Protein AF-A0A2V5LF82-F1 (afdb_monomer_lite)

Secondary structure (DSSP, 8-state):
-HHHHHHHTTTT----S-GGG----TTSHHHHHHHHHHHHHHHHHHHHHHHHHHHHHHHHHHHHTS-TTTTT--------SEEEEEEEEEETTEEEEEEEEEES-EE-PPTT-TTS-GGGTTT--EEEEB-STTS--EEEE--GGGGGGTSEE--B-----

Radius of gyration: 19.51 Å; chains: 1; bounding box: 41×37×57 Å

pLDDT: mean 95.69, std 5.11, range [45.75, 98.69]

Foldseek 3Di:
DVVQLVCCCPPVVHDDPDPVPRDDPCPDPVNVVVQVVQVVVVVVVVVVVVVVLVVVQVVVCVVVVHGSVVVVSDDPDDWDQAGWDFDWAQDPNDTDTDGDGGDQKTAAAAACDPPDDPVCNHPADWAWEDEPVPDDIDIDHFHPVCSVVVRMGGRYPDDDD

Structure (mmCIF, N/CA/C/O backbone):
data_AF-A0A2V5LF82-F1
#
_entry.id   AF-A0A2V5LF82-F1
#
loop_
_atom_site.group_PDB
_atom_site.id
_atom_site.type_symbol
_atom_site.label_atom_id
_atom_site.label_alt_id
_atom_site.label_comp_id
_atom_site.label_asym_id
_atom_site.label_entity_id
_atom_site.label_seq_id
_atom_site.pdbx_PDB_ins_code
_atom_site.Cartn_x
_atom_site.Cartn_y
_atom_site.Cartn_z
_atom_site.occupancy
_atom_site.B_iso_or_equiv
_atom_site.auth_seq_id
_atom_site.auth_comp_id
_atom_site.auth_asym_id
_atom_site.auth_atom_id
_atom_site.pdbx_PDB_model_num
ATOM 1 N N . LEU A 1 1 ? -4.297 14.861 15.562 1.00 84.06 1 LEU A N 1
ATOM 2 C CA . LEU A 1 1 ? -3.956 14.850 17.002 1.00 84.06 1 LEU A CA 1
ATOM 3 C C . LEU A 1 1 ? -4.870 15.758 17.830 1.00 84.06 1 LEU A C 1
ATOM 5 O O . LEU A 1 1 ? -5.745 15.230 18.496 1.00 84.06 1 LEU A O 1
ATOM 9 N N . GLN A 1 2 ? -4.762 17.092 17.738 1.00 91.75 2 GLN A N 1
ATOM 10 C CA . GLN A 1 2 ? -5.551 18.024 18.574 1.00 91.75 2 GLN A CA 1
ATOM 11 C C . GLN A 1 2 ? -7.076 17.819 18.500 1.00 91.75 2 GLN A C 1
ATOM 13 O O . GLN A 1 2 ? -7.747 17.861 19.524 1.00 91.75 2 GLN A O 1
ATOM 18 N N . LYS A 1 3 ? -7.627 17.543 17.305 1.00 93.69 3 LYS A N 1
ATOM 19 C CA . LYS A 1 3 ? -9.063 17.241 17.134 1.00 93.69 3 LYS A CA 1
ATOM 20 C C . LYS A 1 3 ? -9.490 16.003 17.938 1.00 93.69 3 LYS A C 1
ATOM 22 O O . LYS A 1 3 ? -10.528 16.047 18.579 1.00 93.69 3 LYS A O 1
ATOM 27 N N . PHE A 1 4 ? -8.678 14.942 17.948 1.00 96.19 4 PHE A N 1
ATOM 28 C CA . PHE A 1 4 ? -8.987 13.704 18.671 1.00 96.19 4 PHE A CA 1
ATOM 29 C C . PHE A 1 4 ? -8.781 13.828 20.178 1.00 96.19 4 PHE A C 1
ATOM 31 O O . PHE A 1 4 ? -9.657 13.412 20.923 1.00 96.19 4 PHE A O 1
ATOM 38 N N . LEU A 1 5 ? -7.714 14.487 20.640 1.00 94.81 5 LEU A N 1
ATOM 39 C CA . LEU A 1 5 ? -7.489 14.704 22.078 1.00 94.81 5 LEU A CA 1
ATOM 40 C C . LEU A 1 5 ? -8.661 15.423 22.766 1.00 94.81 5 LEU A C 1
ATOM 42 O O . LEU A 1 5 ? -8.967 15.133 23.916 1.00 94.81 5 LEU A O 1
ATOM 46 N N . LYS A 1 6 ? -9.348 16.325 22.055 1.00 95.19 6 LYS A N 1
ATOM 47 C CA . LYS A 1 6 ? -10.507 17.063 22.582 1.00 95.19 6 LYS A CA 1
ATOM 48 C C . LYS A 1 6 ? -11.775 16.219 22.748 1.00 95.19 6 LYS A C 1
ATOM 50 O O . LYS A 1 6 ? -12.655 16.627 23.496 1.00 95.19 6 LYS A O 1
ATOM 55 N N . VAL A 1 7 ? -11.901 15.098 22.034 1.00 96.50 7 VAL A N 1
ATOM 56 C CA . VAL A 1 7 ? -13.142 14.295 21.994 1.00 96.50 7 VAL A CA 1
ATOM 57 C C . VAL A 1 7 ? -12.968 12.889 22.562 1.00 96.50 7 VAL A C 1
ATOM 59 O O . VAL A 1 7 ? -13.917 12.314 23.075 1.00 96.50 7 VAL A O 1
ATOM 62 N N . MET A 1 8 ? -11.763 12.334 22.499 1.00 96.06 8 MET A N 1
ATOM 63 C CA . MET A 1 8 ? -11.476 10.944 22.840 1.00 96.06 8 MET A CA 1
ATOM 64 C C . MET A 1 8 ? -11.916 10.563 24.259 1.00 96.06 8 MET A C 1
ATOM 66 O O . MET A 1 8 ? -12.714 9.645 24.410 1.00 96.06 8 MET A O 1
ATOM 70 N N . GLU A 1 9 ? -11.453 11.283 25.282 1.00 93.75 9 GLU A N 1
ATOM 71 C CA . GLU A 1 9 ? -11.898 11.053 26.662 1.00 93.75 9 GLU A CA 1
ATOM 72 C C . GLU A 1 9 ? -13.193 11.821 26.983 1.00 93.75 9 GLU A C 1
ATOM 74 O O . GLU A 1 9 ? -14.149 11.180 27.410 1.00 93.75 9 GLU A O 1
ATOM 79 N N . PRO A 1 10 ? -13.319 13.140 26.716 1.00 95.31 10 PRO A N 1
ATOM 80 C CA . PRO A 1 10 ? -14.486 13.900 27.179 1.00 95.31 10 PRO A CA 1
ATOM 81 C C . PRO A 1 10 ? -15.818 13.524 26.516 1.00 95.31 10 PRO A C 1
ATOM 83 O O . PRO A 1 10 ? -16.871 13.787 27.088 1.00 95.31 10 PRO A O 1
ATOM 86 N N . LYS A 1 11 ? -15.790 12.979 25.292 1.00 97.25 11 LYS A N 1
ATOM 87 C CA . LYS A 1 11 ? -16.995 12.648 24.510 1.00 97.25 11 LYS A CA 1
ATOM 88 C C . LYS A 1 11 ? -17.172 11.145 24.311 1.00 97.25 11 LYS A C 1
ATOM 90 O O . LYS A 1 11 ? -18.306 10.684 24.280 1.00 97.25 11 LYS A O 1
ATOM 95 N N . TYR A 1 12 ? -16.080 10.403 24.134 1.00 97.38 12 TYR A N 1
ATOM 96 C CA . TYR A 1 12 ? -16.130 8.963 23.857 1.00 97.38 12 TYR A CA 1
ATOM 97 C C . TYR A 1 12 ? -15.657 8.089 25.019 1.00 97.38 12 TYR A C 1
ATOM 99 O O . TYR A 1 12 ? -15.691 6.870 24.886 1.00 97.38 12 TYR A O 1
ATOM 107 N N . GLU A 1 13 ? -15.224 8.689 26.133 1.00 96.94 13 GLU A N 1
ATOM 108 C CA . GLU A 1 13 ? -14.779 7.984 27.344 1.00 96.94 13 GLU A CA 1
ATOM 109 C C . GLU A 1 13 ? -13.634 6.982 27.092 1.00 96.94 13 GLU A C 1
ATOM 111 O O . GLU A 1 13 ? -13.390 6.065 27.878 1.00 96.94 13 GLU A O 1
ATOM 116 N N . ILE A 1 14 ? -12.881 7.174 26.003 1.00 96.56 14 ILE A N 1
ATOM 117 C CA . ILE A 1 14 ? -11.736 6.339 25.650 1.00 96.56 14 ILE A CA 1
ATOM 118 C C . ILE A 1 14 ? -10.520 6.849 26.423 1.00 96.56 14 ILE A C 1
ATOM 120 O O . ILE A 1 14 ? -9.963 7.905 26.117 1.00 96.56 14 ILE A O 1
ATOM 124 N N . LYS A 1 15 ? -10.087 6.076 27.420 1.00 94.38 15 LYS A N 1
ATOM 125 C CA . LYS A 1 15 ? -8.885 6.367 28.209 1.00 94.38 15 LYS A CA 1
ATOM 126 C C . LYS A 1 15 ? -7.681 5.646 27.620 1.00 94.38 15 LYS A C 1
ATOM 128 O O . LYS A 1 15 ? -7.693 4.426 27.475 1.00 94.38 15 LYS A O 1
ATOM 133 N N . ILE A 1 16 ? -6.630 6.400 27.315 1.00 91.12 16 ILE A N 1
ATOM 134 C CA . ILE A 1 16 ? -5.356 5.875 26.813 1.00 91.12 16 ILE A CA 1
ATOM 135 C C . ILE A 1 16 ? -4.206 6.395 27.668 1.00 91.12 16 ILE A C 1
ATOM 137 O O . ILE A 1 16 ? -4.259 7.507 28.188 1.00 91.12 16 ILE A O 1
ATOM 141 N N . LEU A 1 17 ? -3.158 5.585 27.798 1.00 92.50 17 LEU A N 1
ATOM 142 C CA . LEU A 1 17 ? -1.982 5.925 28.605 1.00 92.50 17 LEU A CA 1
ATOM 143 C C . LEU A 1 17 ? -1.027 6.894 27.891 1.00 92.50 17 LEU A C 1
ATOM 145 O O . LEU A 1 17 ? -0.241 7.572 28.545 1.00 92.50 17 LEU A O 1
ATOM 149 N N . ASP A 1 18 ? -1.107 6.975 26.562 1.00 94.94 18 ASP A N 1
ATOM 150 C CA . ASP A 1 18 ? -0.239 7.808 25.733 1.00 94.94 18 ASP A CA 1
ATOM 151 C C . ASP A 1 18 ? -1.075 8.728 24.844 1.00 94.94 18 ASP A C 1
ATOM 153 O O . ASP A 1 18 ? -1.865 8.262 24.029 1.00 94.94 18 ASP A O 1
ATOM 157 N N . ARG A 1 19 ? -0.864 10.043 24.950 1.00 92.94 19 ARG A N 1
ATOM 158 C CA . ARG A 1 19 ? -1.556 11.049 24.131 1.00 92.94 19 ARG A CA 1
ATOM 159 C C . ARG A 1 19 ? -1.382 10.826 22.622 1.00 92.94 19 ARG A C 1
ATOM 161 O O . ARG A 1 19 ? -2.222 11.270 21.844 1.00 92.94 19 ARG A O 1
ATOM 168 N N . GLU A 1 20 ? -0.290 10.201 22.188 1.00 95.12 20 GLU A N 1
ATOM 169 C CA . GLU A 1 20 ? 0.003 9.940 20.776 1.00 95.12 20 GLU A CA 1
ATOM 170 C C . GLU A 1 20 ? -0.870 8.825 20.187 1.00 95.12 20 GLU A C 1
ATOM 172 O O . GLU A 1 20 ? -1.022 8.748 18.967 1.00 95.12 20 GLU A O 1
ATOM 177 N N . LEU A 1 21 ? -1.537 8.032 21.034 1.00 95.69 21 LEU A N 1
ATOM 178 C CA . LEU A 1 21 ? -2.540 7.040 20.634 1.00 95.69 21 LEU A CA 1
ATOM 179 C C . LEU A 1 21 ? -3.956 7.642 20.499 1.00 95.69 21 LEU A C 1
ATOM 181 O O . LEU A 1 21 ? -4.951 6.918 20.542 1.00 95.69 21 LEU A O 1
ATOM 185 N N . ALA A 1 22 ? -4.063 8.968 20.339 1.00 96.44 22 ALA A N 1
ATOM 186 C CA . ALA A 1 22 ? -5.342 9.663 20.230 1.00 96.44 22 ALA A CA 1
ATOM 187 C C . ALA A 1 22 ? -6.233 9.087 19.118 1.00 96.44 22 ALA A C 1
ATOM 189 O O . ALA A 1 22 ? -5.842 9.057 17.947 1.00 96.44 22 ALA A O 1
ATOM 190 N N . CYS A 1 23 ? -7.459 8.704 19.473 1.00 96.94 23 CYS A N 1
ATOM 191 C CA . CYS A 1 23 ? -8.389 8.013 18.584 1.00 96.94 23 CYS A CA 1
ATOM 192 C C . CYS A 1 23 ? -9.850 8.447 18.803 1.00 96.94 23 CYS A C 1
ATOM 194 O O . CYS A 1 23 ? -10.165 9.237 19.692 1.00 96.94 23 CYS A O 1
ATOM 196 N N . ALA A 1 24 ? -10.741 7.954 17.945 1.00 97.44 24 ALA A N 1
ATOM 197 C CA . ALA A 1 24 ? -12.189 8.106 18.049 1.00 97.44 24 ALA A CA 1
ATOM 198 C C . ALA A 1 24 ? -12.870 6.857 17.456 1.00 97.44 24 ALA A C 1
ATOM 200 O O . ALA A 1 24 ? -12.252 6.182 16.624 1.00 97.44 24 ALA A O 1
ATOM 201 N N . PRO A 1 25 ? -14.129 6.549 17.823 1.00 97.81 25 PRO A N 1
ATOM 202 C CA . PRO A 1 25 ? -14.882 5.474 17.181 1.00 97.81 25 PRO A CA 1
ATOM 203 C C . PRO A 1 25 ? -14.943 5.682 15.663 1.00 97.81 25 PRO A C 1
ATOM 205 O O . PRO A 1 25 ? -15.170 6.803 15.204 1.00 97.81 25 PRO A O 1
ATOM 208 N N . PHE A 1 26 ? -14.765 4.625 14.867 1.00 97.50 26 PHE A N 1
ATOM 209 C CA . PHE A 1 26 ? -14.703 4.744 13.403 1.00 97.50 26 PHE A CA 1
ATOM 210 C C . PHE A 1 26 ? -15.955 5.397 12.798 1.00 97.50 26 PHE A C 1
ATOM 212 O O . PHE A 1 26 ? -15.849 6.219 11.887 1.00 97.50 26 PHE A O 1
ATOM 219 N N . ASP A 1 27 ? -17.125 5.070 13.348 1.00 97.19 27 ASP A N 1
ATOM 220 C CA . ASP A 1 27 ? -18.418 5.568 12.876 1.00 97.19 27 ASP A CA 1
ATOM 221 C C . ASP A 1 27 ? -18.813 6.936 13.449 1.00 97.19 27 ASP A C 1
ATOM 223 O O . ASP A 1 27 ? -19.855 7.478 13.087 1.00 97.19 27 ASP A O 1
ATOM 227 N N . SER A 1 28 ? -17.978 7.529 14.305 1.00 98.00 28 SER A N 1
ATOM 228 C CA . SER A 1 28 ? -18.188 8.893 14.793 1.00 98.00 28 SER A CA 1
ATOM 229 C C . SER A 1 28 ? -17.968 9.943 13.693 1.00 98.00 28 SER A C 1
ATOM 231 O O . SER A 1 28 ? -17.215 9.681 12.749 1.00 98.00 28 SER A O 1
ATOM 233 N N . PRO A 1 29 ? -18.532 11.163 13.818 1.00 97.94 29 PRO A N 1
ATOM 234 C CA . PRO A 1 29 ? -18.255 12.251 12.880 1.00 97.94 29 PRO A CA 1
ATOM 235 C C . PRO A 1 29 ? -16.753 12.508 12.696 1.00 97.94 29 PRO A C 1
ATOM 237 O O . PRO A 1 29 ? -16.263 12.612 11.576 1.00 97.94 29 PRO A O 1
ATOM 240 N N . GLU A 1 30 ? -15.983 12.529 13.786 1.00 97.62 30 GLU A N 1
ATOM 241 C CA . GLU A 1 30 ? -14.543 12.773 13.742 1.00 97.62 30 GLU A CA 1
ATOM 242 C C . GLU A 1 30 ? -13.774 11.612 13.091 1.00 97.62 30 GLU A C 1
ATOM 244 O O . GLU A 1 30 ? -12.813 11.860 12.356 1.00 97.62 30 GLU A O 1
ATOM 249 N N . GLY A 1 31 ? -14.198 10.364 13.326 1.00 97.75 31 GLY A N 1
ATOM 250 C CA . GLY A 1 31 ? -13.633 9.170 12.691 1.00 97.75 31 GLY A CA 1
ATOM 251 C C . GLY A 1 31 ? -13.895 9.130 11.183 1.00 97.75 31 GLY A C 1
ATOM 252 O O . GLY A 1 31 ? -12.970 8.906 10.397 1.00 97.75 31 GLY A O 1
ATOM 253 N N . ARG A 1 32 ? -15.131 9.430 10.763 1.00 97.94 32 ARG A N 1
ATOM 254 C CA . ARG A 1 32 ? -15.527 9.494 9.347 1.00 97.94 32 ARG A CA 1
ATOM 255 C C . ARG A 1 32 ? -14.846 10.637 8.601 1.00 97.94 32 ARG A C 1
ATOM 257 O O . ARG A 1 32 ? -14.329 10.402 7.507 1.00 97.94 32 ARG A O 1
ATOM 264 N N . ASP A 1 33 ? -14.766 11.821 9.208 1.00 98.00 33 ASP A N 1
ATOM 265 C CA . ASP A 1 33 ? -14.023 12.963 8.665 1.00 98.00 33 ASP A CA 1
ATOM 266 C C . ASP A 1 33 ? -12.553 12.604 8.429 1.00 98.00 33 ASP A C 1
ATOM 268 O O . ASP A 1 33 ? -12.000 12.852 7.355 1.00 98.00 33 ASP A O 1
ATOM 272 N N . TYR A 1 34 ? -11.909 12.000 9.434 1.00 97.75 34 TYR A N 1
ATOM 273 C CA . TYR A 1 34 ? -10.513 11.592 9.332 1.00 97.75 34 TYR A CA 1
ATOM 274 C C . TYR A 1 34 ? -10.314 10.542 8.245 1.00 97.75 34 TYR A C 1
ATOM 276 O O . TYR A 1 34 ? -9.400 10.675 7.434 1.00 97.75 34 TYR A O 1
ATOM 284 N N . PHE A 1 35 ? -11.176 9.527 8.181 1.00 98.06 35 PHE A N 1
ATOM 285 C CA . PHE A 1 35 ? -11.076 8.491 7.161 1.00 98.06 35 PHE A CA 1
ATOM 286 C C . PHE A 1 35 ? -11.246 9.063 5.747 1.00 98.06 35 PHE A C 1
ATOM 288 O O . PHE A 1 35 ? -10.517 8.679 4.830 1.00 98.06 35 PHE A O 1
ATOM 295 N N . ALA A 1 36 ? -12.160 10.019 5.555 1.00 98.19 36 ALA A N 1
ATOM 296 C CA . ALA A 1 36 ? -12.310 10.733 4.290 1.00 98.19 36 ALA A CA 1
ATOM 297 C C . ALA A 1 36 ? -11.045 11.533 3.935 1.00 98.19 36 ALA A C 1
ATOM 299 O O . ALA A 1 36 ? -10.510 11.370 2.837 1.00 98.19 36 ALA A O 1
ATOM 300 N N . ALA A 1 37 ? -10.514 12.319 4.875 1.00 97.94 37 ALA A N 1
ATOM 301 C CA . ALA A 1 37 ? -9.289 13.092 4.675 1.00 97.94 37 ALA A CA 1
ATOM 302 C C . ALA A 1 37 ? -8.066 12.197 4.390 1.00 97.94 37 ALA A C 1
ATOM 304 O O . ALA A 1 37 ? -7.269 12.493 3.499 1.00 97.94 37 ALA A O 1
ATOM 305 N N . MET A 1 38 ? -7.940 11.066 5.088 1.00 97.69 38 MET A N 1
ATOM 306 C CA . MET A 1 38 ? -6.888 10.075 4.859 1.00 97.69 38 MET A CA 1
ATOM 307 C C . MET A 1 38 ? -6.979 9.484 3.445 1.00 97.69 38 MET A C 1
ATOM 309 O O . MET A 1 38 ? -5.959 9.384 2.763 1.00 97.69 38 MET A O 1
ATOM 313 N N . LYS A 1 39 ? -8.186 9.148 2.962 1.00 97.69 39 LYS A N 1
ATOM 314 C CA . LYS A 1 39 ? -8.382 8.693 1.574 1.00 97.69 39 LYS A CA 1
ATOM 315 C C . LYS A 1 39 ? -7.960 9.760 0.562 1.00 97.69 39 LYS A C 1
ATOM 317 O O . LYS A 1 39 ? -7.310 9.417 -0.420 1.00 97.69 39 LYS A O 1
ATOM 322 N N . CYS A 1 40 ? -8.257 11.037 0.812 1.00 98.31 40 CYS A N 1
ATOM 323 C CA . CYS A 1 40 ? -7.767 12.130 -0.034 1.00 98.31 40 CYS A CA 1
ATOM 324 C C . CYS A 1 40 ? -6.231 12.179 -0.066 1.00 98.31 40 CYS A C 1
ATOM 326 O O . CYS A 1 40 ? -5.646 12.274 -1.144 1.00 98.31 40 CYS A O 1
ATOM 328 N N . GLY A 1 41 ? -5.574 12.034 1.090 1.00 97.69 41 GLY A N 1
ATOM 329 C CA . GLY A 1 41 ? -4.112 11.949 1.172 1.00 97.69 41 GLY A CA 1
ATOM 330 C C . GLY A 1 41 ? -3.532 10.773 0.376 1.00 97.69 41 GLY A C 1
ATOM 331 O O . GLY A 1 41 ? -2.549 10.938 -0.347 1.00 97.69 41 GLY A O 1
ATOM 332 N N . LEU A 1 42 ? -4.172 9.600 0.436 1.00 97.00 42 LEU A N 1
ATOM 333 C CA . LEU A 1 42 ? -3.778 8.434 -0.363 1.00 97.00 42 LEU A CA 1
ATOM 334 C C . LEU A 1 42 ? -3.963 8.672 -1.865 1.00 97.00 42 LEU A C 1
ATOM 336 O O . LEU A 1 42 ? -3.055 8.368 -2.634 1.00 97.00 42 LEU A O 1
ATOM 340 N N . ASN A 1 43 ? -5.094 9.243 -2.287 1.00 97.81 43 ASN A N 1
ATOM 341 C CA . ASN A 1 43 ? -5.351 9.551 -3.696 1.00 97.81 43 ASN A CA 1
ATOM 342 C C . ASN A 1 43 ? -4.305 10.523 -4.254 1.00 97.81 43 ASN A C 1
ATOM 344 O O . ASN A 1 43 ? -3.771 10.292 -5.337 1.00 97.81 43 ASN A O 1
ATOM 348 N N . MET A 1 44 ? -3.955 11.560 -3.487 1.00 98.25 44 MET A N 1
ATOM 349 C CA . MET A 1 44 ? -2.884 12.483 -3.861 1.00 98.25 44 MET A CA 1
ATOM 350 C C . MET A 1 44 ? -1.531 11.765 -3.959 1.00 98.25 44 MET A C 1
ATOM 352 O O . MET A 1 44 ? -0.764 12.008 -4.885 1.00 98.25 44 MET A O 1
ATOM 356 N N . SER A 1 45 ? -1.246 10.836 -3.042 1.00 97.56 45 SER A N 1
ATOM 357 C CA . SER A 1 45 ? -0.023 10.026 -3.070 1.00 97.56 45 SER A CA 1
ATOM 358 C C . SER A 1 45 ? 0.076 9.150 -4.328 1.00 97.56 45 SER A C 1
ATOM 360 O O . SER A 1 45 ? 1.145 9.082 -4.937 1.00 97.56 45 SER A O 1
ATOM 362 N N . PHE A 1 46 ? -1.027 8.521 -4.750 1.00 97.50 46 PHE A N 1
ATOM 363 C CA . PHE A 1 46 ? -1.083 7.763 -6.006 1.00 97.50 46 PHE A CA 1
ATOM 364 C C . PHE A 1 46 ? -0.908 8.668 -7.229 1.00 97.50 46 PHE A C 1
ATOM 366 O O . PHE A 1 46 ? -0.099 8.358 -8.100 1.00 97.50 46 PHE A O 1
ATOM 373 N N . ALA A 1 47 ? -1.603 9.810 -7.277 1.00 98.38 47 ALA A N 1
ATOM 374 C CA . ALA A 1 47 ? -1.458 10.774 -8.368 1.00 98.38 47 ALA A CA 1
ATOM 375 C C . ALA A 1 47 ? -0.008 11.268 -8.494 1.00 98.38 47 ALA A C 1
ATOM 377 O O . ALA A 1 47 ? 0.553 11.280 -9.587 1.00 98.38 47 ALA A O 1
ATOM 378 N N . ASN A 1 48 ? 0.630 11.584 -7.365 1.00 98.62 48 ASN A N 1
ATOM 379 C CA . ASN A 1 48 ? 2.027 11.998 -7.323 1.00 98.62 48 ASN A CA 1
ATOM 380 C C . ASN A 1 48 ? 2.967 10.929 -7.907 1.00 98.62 48 ASN A C 1
ATOM 382 O O . ASN A 1 48 ? 3.785 11.238 -8.770 1.00 98.62 48 ASN A O 1
ATOM 386 N N . ARG A 1 49 ? 2.832 9.658 -7.495 1.00 98.31 49 ARG A N 1
ATOM 387 C CA . ARG A 1 49 ? 3.658 8.568 -8.050 1.00 98.31 49 ARG A CA 1
ATOM 388 C C . ARG A 1 49 ? 3.407 8.339 -9.538 1.00 98.31 49 ARG A C 1
ATOM 390 O O . ARG A 1 49 ? 4.349 8.037 -10.265 1.00 98.31 49 ARG A O 1
ATOM 397 N N . GLN A 1 50 ? 2.174 8.529 -9.999 1.00 98.31 50 GLN A N 1
ATOM 398 C CA . GLN A 1 50 ? 1.841 8.399 -11.414 1.00 98.31 50 GLN A CA 1
ATOM 399 C C . GLN A 1 50 ? 2.494 9.495 -12.270 1.00 98.31 50 GLN A C 1
ATOM 401 O O . GLN A 1 50 ? 2.982 9.199 -13.361 1.00 98.31 50 GLN A O 1
ATOM 406 N N . VAL A 1 51 ? 2.548 10.736 -11.776 1.00 98.69 51 VAL A N 1
ATOM 407 C CA . VAL A 1 51 ? 3.267 11.836 -12.443 1.00 98.69 51 VAL A CA 1
ATOM 408 C C . VAL A 1 51 ? 4.770 11.553 -12.486 1.00 98.69 51 VAL A C 1
ATOM 410 O O . VAL A 1 51 ? 5.373 11.653 -13.551 1.00 98.69 51 VAL A O 1
ATOM 413 N N . ILE A 1 52 ? 5.360 11.111 -11.370 1.00 98.69 52 ILE A N 1
ATOM 414 C CA . ILE A 1 52 ? 6.783 10.736 -11.315 1.00 98.69 52 ILE A CA 1
ATOM 415 C C . ILE A 1 52 ? 7.094 9.630 -12.332 1.00 98.69 52 ILE A C 1
ATOM 417 O O . ILE A 1 52 ? 8.059 9.731 -13.084 1.00 98.69 52 ILE A O 1
ATOM 421 N N . LEU A 1 53 ? 6.261 8.587 -12.408 1.00 98.44 53 LEU A N 1
ATOM 422 C CA . LEU A 1 53 ? 6.419 7.519 -13.396 1.00 98.44 53 LEU A CA 1
ATOM 423 C C . LEU A 1 53 ? 6.381 8.046 -14.836 1.00 98.44 53 LEU A C 1
ATOM 425 O O . LEU A 1 53 ? 7.134 7.566 -15.682 1.00 98.44 53 LEU A O 1
ATOM 429 N N . HIS A 1 54 ? 5.488 8.992 -15.134 1.00 98.44 54 HIS A N 1
ATOM 430 C CA . HIS A 1 54 ? 5.415 9.597 -16.460 1.00 98.44 54 HIS A CA 1
ATOM 431 C C . HIS A 1 54 ? 6.718 10.325 -16.810 1.00 98.44 54 HIS A C 1
ATOM 433 O O . HIS A 1 54 ? 7.288 10.053 -17.860 1.00 98.44 54 HIS A O 1
ATOM 439 N N . GLN A 1 55 ? 7.252 11.131 -15.893 1.00 98.69 55 GLN A N 1
ATOM 440 C CA . GLN A 1 55 ? 8.518 11.841 -16.096 1.00 98.69 55 GLN A CA 1
ATOM 441 C C . GLN A 1 55 ? 9.712 10.887 -16.232 1.00 98.69 55 GLN A C 1
ATOM 443 O O . GLN A 1 55 ? 10.568 11.083 -17.089 1.00 98.69 55 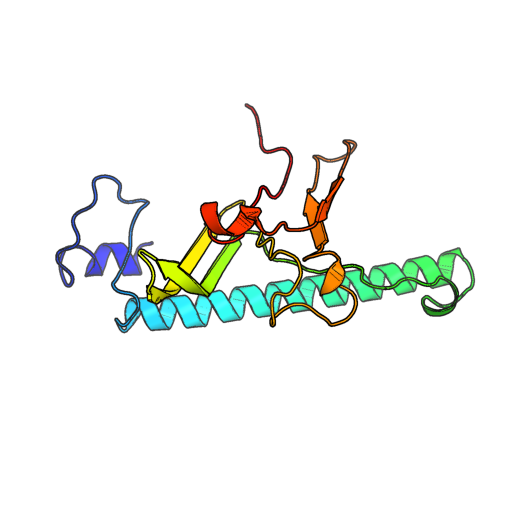GLN A O 1
ATOM 448 N N . ILE A 1 56 ? 9.752 9.800 -15.449 1.00 98.62 56 ILE A N 1
ATOM 449 C CA . ILE A 1 56 ? 10.764 8.741 -15.610 1.00 98.62 56 ILE A CA 1
ATOM 450 C C . ILE A 1 56 ? 10.729 8.186 -17.040 1.00 98.62 56 ILE A C 1
ATOM 452 O O . ILE A 1 56 ? 11.771 7.999 -17.661 1.00 98.62 56 ILE A O 1
ATOM 456 N N . ARG A 1 57 ? 9.535 7.944 -17.589 1.00 98.62 57 ARG A N 1
ATOM 457 C CA . ARG A 1 57 ? 9.375 7.454 -18.963 1.00 98.62 57 ARG A CA 1
ATOM 458 C C . ARG A 1 57 ? 9.830 8.471 -20.008 1.00 98.62 57 ARG A C 1
ATOM 460 O O . ARG A 1 57 ? 10.420 8.051 -21.000 1.00 98.62 57 ARG A O 1
ATOM 467 N N . GLU A 1 58 ? 9.573 9.763 -19.804 1.00 98.56 58 GLU A N 1
ATOM 468 C CA . GLU A 1 58 ? 10.051 10.829 -20.696 1.00 98.56 58 GLU A CA 1
ATOM 469 C C . GLU A 1 58 ? 11.581 10.856 -20.744 1.00 98.56 58 GLU A C 1
ATOM 471 O O . GLU A 1 58 ? 12.158 10.735 -21.823 1.00 98.56 58 GLU A O 1
ATOM 476 N N . VAL A 1 59 ? 12.233 10.878 -19.577 1.00 98.69 59 VAL A N 1
ATOM 477 C CA . VAL A 1 59 ? 13.702 10.898 -19.468 1.00 98.69 59 VAL A CA 1
ATOM 478 C C . VAL A 1 59 ? 14.331 9.663 -20.115 1.00 98.69 59 VAL A C 1
ATOM 480 O O . VAL A 1 59 ? 15.283 9.775 -20.883 1.00 98.69 59 VAL A O 1
ATOM 483 N N . PHE A 1 60 ? 13.794 8.469 -19.850 1.00 98.69 60 PHE A N 1
ATOM 484 C CA . PHE A 1 60 ? 14.290 7.249 -20.494 1.00 98.69 60 PHE A CA 1
ATOM 485 C C . PHE A 1 60 ? 14.090 7.294 -22.011 1.00 98.69 60 PHE A C 1
ATOM 487 O O . PHE A 1 60 ? 14.967 6.861 -22.757 1.00 98.69 60 PHE A O 1
ATOM 494 N N . SER A 1 61 ? 12.966 7.837 -22.479 1.00 98.50 61 SER A N 1
ATOM 495 C CA . SER A 1 61 ? 12.705 7.909 -23.915 1.00 98.50 61 SER A CA 1
ATOM 496 C C . SER A 1 61 ? 13.674 8.848 -24.632 1.00 98.50 61 SER A C 1
ATOM 498 O O . SER A 1 61 ? 14.139 8.521 -25.723 1.00 98.50 61 SER A O 1
ATOM 500 N N . GLU A 1 62 ? 14.014 9.974 -24.002 1.00 98.56 62 GLU A N 1
ATOM 501 C CA . GLU A 1 62 ? 15.012 10.926 -24.496 1.00 98.56 62 GLU A CA 1
ATOM 502 C C . GLU A 1 62 ? 16.407 10.290 -24.582 1.00 98.56 62 GLU A C 1
ATOM 504 O O . GLU A 1 62 ? 17.042 10.336 -25.633 1.00 98.56 62 GLU A O 1
ATOM 509 N N . ILE A 1 63 ? 16.859 9.631 -23.509 1.00 98.62 63 ILE A N 1
ATOM 510 C CA . ILE A 1 63 ? 18.208 9.048 -23.431 1.00 98.62 63 ILE A CA 1
ATOM 511 C C . ILE A 1 63 ? 18.389 7.887 -24.415 1.00 98.62 63 ILE A C 1
ATOM 513 O O . ILE A 1 63 ? 19.433 7.770 -25.055 1.00 98.62 63 ILE A O 1
ATOM 517 N N . PHE A 1 64 ? 17.392 7.005 -24.525 1.00 98.38 64 PHE A N 1
ATOM 518 C CA . PHE A 1 64 ? 17.504 5.779 -25.320 1.00 98.38 64 PHE A CA 1
ATOM 519 C C . PHE A 1 64 ? 16.955 5.913 -26.747 1.00 98.38 64 PHE A C 1
ATOM 521 O O . PHE A 1 64 ? 17.030 4.949 -27.510 1.00 98.38 64 PHE A O 1
ATOM 528 N N . GLY A 1 65 ? 16.391 7.069 -27.118 1.00 98.25 65 GLY A N 1
ATOM 529 C CA . GLY A 1 65 ? 15.834 7.312 -28.454 1.00 98.25 65 GLY A CA 1
ATOM 530 C C . GLY A 1 65 ? 14.679 6.374 -28.830 1.00 98.25 65 GLY A C 1
ATOM 531 O O . GLY A 1 65 ? 14.437 6.125 -30.010 1.00 98.25 65 GLY A O 1
ATOM 532 N N . ARG A 1 66 ? 13.986 5.806 -27.837 1.00 98.25 66 ARG A N 1
ATOM 533 C CA . ARG A 1 66 ? 12.878 4.849 -27.995 1.00 98.25 66 ARG A CA 1
ATOM 534 C C . ARG A 1 66 ? 11.767 5.229 -27.040 1.00 98.25 66 ARG A C 1
ATOM 536 O O . ARG A 1 66 ? 12.047 5.586 -25.906 1.00 98.25 66 ARG A O 1
ATOM 543 N N . ASN A 1 67 ? 10.510 5.121 -27.453 1.00 98.00 67 ASN A N 1
ATOM 544 C CA . ASN A 1 67 ? 9.418 5.431 -26.535 1.00 98.00 67 ASN A CA 1
ATOM 545 C C . ASN A 1 67 ? 9.344 4.402 -25.383 1.00 98.00 67 ASN A C 1
ATOM 547 O O . ASN A 1 67 ? 9.796 3.260 -25.492 1.00 98.00 67 ASN A O 1
ATOM 551 N N . ALA A 1 68 ? 8.718 4.793 -24.275 1.00 97.81 68 ALA A N 1
ATOM 552 C CA . ALA A 1 68 ? 8.596 3.955 -23.083 1.00 97.81 68 ALA A CA 1
ATOM 553 C C . ALA A 1 68 ? 7.856 2.617 -23.291 1.00 97.81 68 ALA A C 1
ATOM 555 O O . ALA A 1 68 ? 8.045 1.694 -22.496 1.00 97.81 68 ALA A O 1
ATOM 556 N N . ALA A 1 69 ? 7.003 2.504 -24.317 1.00 97.25 69 ALA A N 1
ATOM 557 C CA . ALA A 1 69 ? 6.318 1.253 -24.636 1.00 97.25 69 ALA A CA 1
ATOM 558 C C . ALA A 1 69 ? 7.282 0.248 -25.284 1.00 97.25 69 ALA A C 1
ATOM 560 O O . ALA A 1 69 ? 7.296 -0.911 -24.876 1.00 97.25 69 ALA A O 1
ATOM 561 N N . ASP A 1 70 ? 8.137 0.710 -26.199 1.00 98.06 70 ASP A N 1
ATOM 562 C CA . ASP A 1 70 ? 9.192 -0.092 -26.830 1.00 98.06 70 ASP A CA 1
ATOM 563 C C . ASP A 1 70 ? 10.276 -0.510 -25.824 1.00 98.06 70 ASP A C 1
ATOM 565 O O . ASP A 1 70 ? 10.909 -1.554 -25.978 1.00 98.06 70 ASP A O 1
ATOM 569 N N . LEU A 1 71 ? 10.485 0.304 -24.785 1.00 98.12 71 LEU A N 1
ATOM 570 C CA . LEU A 1 71 ? 11.340 -0.007 -23.633 1.00 98.12 71 LEU A CA 1
ATOM 571 C C . LEU A 1 71 ? 10.649 -0.905 -22.590 1.00 98.12 71 LEU A C 1
ATOM 573 O O . LEU A 1 71 ? 11.229 -1.187 -21.546 1.00 98.12 71 LEU A O 1
ATOM 577 N N . GLU A 1 72 ? 9.401 -1.314 -22.835 1.00 97.62 72 GLU A N 1
ATOM 578 C CA . GLU A 1 72 ? 8.591 -2.159 -21.951 1.00 97.62 72 GLU A CA 1
ATOM 579 C C . GLU A 1 72 ? 8.475 -1.643 -20.504 1.00 97.62 72 GLU A C 1
ATOM 581 O O . GLU A 1 72 ? 8.318 -2.418 -19.557 1.00 97.62 72 GLU A O 1
ATOM 586 N N . MET A 1 73 ? 8.483 -0.318 -20.309 1.00 98.00 73 MET A N 1
ATOM 587 C CA . MET A 1 73 ? 8.448 0.321 -18.987 1.00 98.00 73 MET A CA 1
ATOM 588 C C . MET A 1 73 ? 7.054 0.243 -18.345 1.00 98.00 73 MET A C 1
ATOM 590 O O . MET A 1 73 ? 6.321 1.236 -18.231 1.00 98.00 73 MET A O 1
ATOM 594 N N . ARG A 1 74 ? 6.655 -0.959 -17.927 1.00 96.25 74 ARG A N 1
ATOM 595 C CA . ARG A 1 74 ? 5.366 -1.257 -17.292 1.00 96.25 74 ARG A CA 1
ATOM 596 C C . ARG A 1 74 ? 5.470 -1.172 -15.772 1.00 96.25 74 ARG A C 1
ATOM 598 O O . ARG A 1 74 ? 6.478 -1.539 -15.178 1.00 96.25 74 ARG A O 1
ATOM 605 N N . VAL A 1 75 ? 4.385 -0.740 -15.133 1.00 96.19 75 VAL A N 1
ATOM 606 C CA . VAL A 1 75 ? 4.267 -0.821 -13.672 1.00 96.19 75 VAL A CA 1
ATOM 607 C C . VAL A 1 75 ? 4.093 -2.282 -13.291 1.00 96.19 75 VAL A C 1
ATOM 609 O O . VAL A 1 75 ? 3.174 -2.947 -13.775 1.00 96.19 75 VAL A O 1
ATOM 612 N N . VAL A 1 76 ? 4.973 -2.775 -12.423 1.00 96.31 76 VAL A N 1
ATOM 613 C CA . VAL A 1 76 ? 4.794 -4.083 -11.790 1.00 96.31 76 VAL A CA 1
ATOM 614 C C . VAL A 1 76 ? 3.659 -3.976 -10.776 1.00 96.31 76 VAL A C 1
ATOM 616 O O . VAL A 1 76 ? 2.630 -4.626 -10.922 1.00 96.31 76 VAL A O 1
ATOM 619 N N . TYR A 1 77 ? 3.805 -3.110 -9.775 1.00 97.38 77 TYR A N 1
ATOM 620 C CA . TYR A 1 77 ? 2.773 -2.893 -8.769 1.00 97.38 77 TYR A CA 1
ATOM 621 C C . TYR A 1 77 ? 2.963 -1.549 -8.058 1.00 97.38 77 TYR A C 1
ATOM 623 O O . TYR A 1 77 ? 4.072 -1.021 -8.028 1.00 97.38 77 TYR A O 1
ATOM 631 N N . ASP A 1 78 ? 1.892 -1.017 -7.473 1.00 95.94 78 ASP A N 1
ATOM 632 C CA . ASP A 1 78 ? 1.922 0.158 -6.597 1.00 95.94 78 ASP A CA 1
ATOM 633 C C . ASP A 1 78 ? 1.121 -0.162 -5.326 1.00 95.94 78 ASP A C 1
ATOM 635 O O . ASP A 1 78 ? -0.023 -0.619 -5.392 1.00 95.94 78 ASP A O 1
ATOM 639 N N . VAL A 1 79 ? 1.736 0.043 -4.160 1.00 91.50 79 VAL A N 1
ATOM 640 C CA . VAL A 1 79 ? 1.143 -0.264 -2.860 1.00 91.50 79 VAL A CA 1
ATOM 641 C C . VAL A 1 79 ? 1.539 0.776 -1.809 1.00 91.50 79 VAL A C 1
ATOM 643 O O . VAL A 1 79 ? 2.681 1.224 -1.731 1.00 91.50 79 VAL A O 1
ATOM 646 N N . SER A 1 80 ? 0.580 1.161 -0.966 1.00 92.62 80 SER A N 1
ATOM 647 C CA . SER A 1 80 ? 0.806 2.048 0.179 1.00 92.62 80 SER A CA 1
ATOM 648 C C . SER A 1 80 ? 1.292 1.273 1.406 1.00 92.62 80 SER A C 1
ATOM 650 O O . SER A 1 80 ? 0.745 0.210 1.698 1.00 92.62 80 SER A O 1
ATOM 652 N N . HIS A 1 81 ? 2.204 1.860 2.185 1.00 94.12 81 HIS A N 1
ATOM 653 C CA . HIS A 1 81 ? 2.694 1.294 3.453 1.00 94.12 81 HIS A CA 1
ATOM 654 C C . HIS A 1 81 ? 2.290 2.090 4.715 1.00 94.12 81 HIS A C 1
ATOM 656 O O . HIS A 1 81 ? 2.623 1.711 5.837 1.00 94.12 81 HIS A O 1
ATOM 662 N N . ASN A 1 82 ? 1.574 3.205 4.533 1.00 96.56 82 ASN A N 1
ATOM 663 C CA . ASN A 1 82 ? 0.962 4.009 5.593 1.00 96.56 82 ASN A CA 1
ATOM 664 C C . ASN A 1 82 ? -0.499 4.275 5.213 1.00 96.56 82 ASN A C 1
ATOM 666 O O . ASN A 1 82 ? -0.777 5.126 4.369 1.00 96.56 82 ASN A O 1
ATOM 670 N N . THR A 1 83 ? -1.432 3.497 5.757 1.00 96.62 83 THR A N 1
ATOM 671 C CA . THR A 1 83 ? -2.849 3.538 5.375 1.00 96.62 83 THR A CA 1
ATOM 672 C C . THR A 1 83 ? -3.741 2.906 6.443 1.00 96.62 83 THR A C 1
ATOM 674 O O . THR A 1 83 ? -3.272 2.129 7.271 1.00 96.62 83 THR A O 1
ATOM 677 N N . ALA A 1 84 ? -5.038 3.192 6.393 1.00 97.56 84 ALA A N 1
ATOM 678 C CA . ALA A 1 84 ? -6.067 2.397 7.045 1.00 97.56 84 ALA A CA 1
ATOM 679 C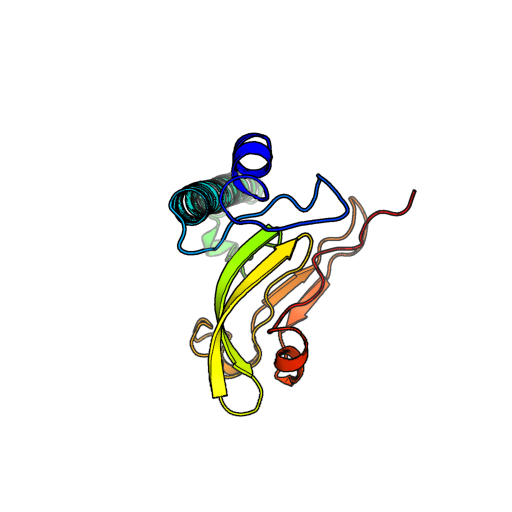 C . ALA A 1 84 ? -7.097 1.977 5.988 1.00 97.56 84 ALA A C 1
ATOM 681 O O . ALA A 1 84 ? -7.577 2.822 5.227 1.00 97.56 84 ALA A O 1
ATOM 682 N N . LYS A 1 85 ? -7.431 0.686 5.905 1.00 96.75 85 LYS A N 1
ATOM 683 C CA . LYS A 1 85 ? -8.386 0.163 4.915 1.00 96.75 85 LYS A CA 1
ATOM 684 C C . LYS A 1 85 ? -9.436 -0.728 5.558 1.00 96.75 85 LYS A C 1
ATOM 686 O O . LYS A 1 85 ? -9.123 -1.491 6.463 1.00 96.75 85 LYS A O 1
ATOM 691 N N . LEU A 1 86 ? -10.672 -0.616 5.071 1.00 97.12 86 LEU A N 1
ATOM 692 C CA . LEU A 1 86 ? -11.722 -1.582 5.376 1.00 97.12 86 LEU A CA 1
ATOM 693 C C . LEU A 1 86 ? -11.464 -2.841 4.558 1.00 97.12 86 LEU A C 1
ATOM 695 O O . LEU A 1 86 ? -11.426 -2.775 3.331 1.00 97.12 86 LEU A O 1
ATOM 699 N N . GLU A 1 87 ? -11.269 -3.956 5.244 1.00 96.75 87 GLU A N 1
ATOM 700 C CA . GLU A 1 87 ? -10.939 -5.247 4.648 1.00 96.75 87 GLU A CA 1
ATOM 701 C C . GLU A 1 87 ? -11.765 -6.342 5.324 1.00 96.75 87 GLU A C 1
ATOM 703 O O . GLU A 1 87 ? -12.099 -6.235 6.507 1.00 96.75 87 GLU A O 1
ATOM 708 N N . ARG A 1 88 ? -12.109 -7.388 4.570 1.00 95.50 88 ARG A N 1
ATOM 709 C CA . ARG A 1 88 ? -12.823 -8.553 5.099 1.00 95.50 88 ARG A CA 1
ATOM 710 C C . ARG A 1 88 ? -11.814 -9.607 5.524 1.00 95.50 88 ARG A C 1
ATOM 712 O O . ARG A 1 88 ? -10.937 -9.959 4.743 1.00 95.50 88 ARG A O 1
ATOM 719 N N . HIS A 1 89 ? -11.943 -10.088 6.755 1.00 95.19 89 HIS A N 1
ATOM 720 C CA . HIS A 1 89 ? -11.063 -11.099 7.338 1.00 95.19 89 HIS A CA 1
ATOM 721 C C . HIS A 1 89 ? -11.882 -12.109 8.145 1.00 95.19 89 HIS A C 1
ATOM 723 O O . HIS A 1 89 ? -12.904 -11.755 8.732 1.00 95.19 89 HIS A O 1
ATOM 729 N N . MET A 1 90 ? -11.421 -13.359 8.199 1.00 93.12 90 MET A N 1
ATOM 730 C CA . MET A 1 90 ? -12.020 -14.405 9.034 1.00 93.12 90 MET A CA 1
ATOM 731 C C . MET A 1 90 ? -11.487 -14.306 10.465 1.00 93.12 90 MET A C 1
ATOM 733 O O . MET A 1 90 ? -10.287 -14.443 10.681 1.00 93.12 90 MET A O 1
ATOM 737 N N . ILE A 1 91 ? -12.374 -14.096 11.439 1.00 94.12 91 ILE A N 1
ATOM 738 C CA . ILE A 1 91 ? -12.062 -13.991 12.870 1.00 94.12 91 ILE A CA 1
ATOM 739 C C . ILE A 1 91 ? -12.955 -14.969 13.621 1.00 94.12 91 ILE A C 1
ATOM 741 O O . ILE A 1 91 ? -14.179 -14.855 13.551 1.00 94.12 91 ILE A O 1
ATOM 745 N N . ASP A 1 92 ? -12.352 -15.939 14.307 1.00 93.25 92 ASP A N 1
ATOM 746 C CA . ASP A 1 92 ? -13.062 -16.994 15.045 1.00 93.25 92 ASP A CA 1
ATOM 747 C C . ASP A 1 92 ? -14.120 -17.719 14.187 1.00 93.25 92 ASP A C 1
ATOM 749 O O . ASP A 1 92 ? -15.238 -17.991 14.619 1.00 93.25 92 ASP A O 1
ATOM 753 N N . GLY A 1 93 ? -13.782 -17.988 12.920 1.00 94.06 93 GLY A N 1
ATOM 754 C CA . GLY A 1 93 ? -14.671 -18.657 11.964 1.00 94.06 93 GLY A CA 1
ATOM 755 C C . GLY A 1 93 ? -15.771 -17.773 11.363 1.00 94.06 93 GLY A C 1
ATOM 756 O O . GLY A 1 93 ? -16.596 -18.280 10.608 1.00 94.06 93 GLY A O 1
ATOM 757 N N . GLN A 1 94 ? -15.781 -16.467 11.643 1.00 96.56 94 GLN A N 1
ATOM 758 C CA . GLN A 1 94 ? -16.755 -15.518 11.096 1.00 96.56 94 GLN A CA 1
ATOM 759 C C . GLN A 1 94 ? -16.079 -14.449 10.239 1.00 96.56 94 GLN A C 1
ATOM 761 O O . GLN A 1 94 ? -15.077 -13.860 10.645 1.00 96.56 94 GLN A O 1
ATOM 766 N N . GLU A 1 95 ? -16.651 -14.148 9.072 1.00 95.56 95 GLU A N 1
ATOM 767 C CA . GLU A 1 95 ? -16.199 -13.012 8.267 1.00 95.56 95 GLU A CA 1
ATOM 768 C C . GLU A 1 95 ? -16.559 -11.701 8.979 1.00 95.56 95 GLU A C 1
ATOM 770 O O . GLU A 1 95 ? -17.717 -11.450 9.318 1.00 95.56 95 GLU A O 1
ATOM 775 N N . LYS A 1 96 ? -15.558 -10.847 9.205 1.00 96.88 96 LYS A N 1
ATOM 776 C CA . LYS A 1 96 ? -15.727 -9.511 9.778 1.00 96.88 96 LYS A CA 1
ATOM 777 C C . LYS A 1 96 ? -15.085 -8.476 8.870 1.00 96.88 96 LYS A C 1
ATOM 779 O O . LYS A 1 96 ? -14.002 -8.684 8.328 1.00 96.88 96 LYS A O 1
ATOM 784 N N . THR A 1 97 ? -15.740 -7.325 8.744 1.00 97.12 97 THR A N 1
ATOM 785 C CA . THR A 1 97 ? -15.118 -6.144 8.138 1.00 97.12 97 THR A CA 1
ATOM 786 C C . THR A 1 97 ? -14.329 -5.406 9.211 1.00 97.12 97 THR A C 1
ATOM 788 O O . THR A 1 97 ? -14.903 -4.956 10.201 1.00 97.12 97 THR A O 1
ATOM 791 N N . LEU A 1 98 ? -13.022 -5.273 9.013 1.00 97.19 98 LEU A N 1
ATOM 792 C CA . LEU A 1 98 ? -12.104 -4.626 9.945 1.00 97.19 98 LEU A CA 1
ATOM 793 C C . LEU A 1 98 ? -11.471 -3.396 9.300 1.00 97.19 98 LEU A C 1
ATOM 795 O O . LEU A 1 98 ? -11.170 -3.399 8.108 1.00 97.19 98 LEU A O 1
ATOM 799 N N . LEU A 1 99 ? -11.216 -2.359 10.099 1.00 97.88 99 LEU A N 1
ATOM 800 C CA . LEU A 1 99 ? -10.346 -1.257 9.698 1.00 97.88 99 LEU A CA 1
ATOM 801 C C . LEU A 1 99 ? -8.892 -1.619 10.026 1.00 97.88 99 LEU A C 1
ATOM 803 O O . LEU A 1 99 ? -8.431 -1.445 11.155 1.00 97.88 99 LEU A O 1
ATOM 807 N N . VAL A 1 100 ? -8.166 -2.120 9.030 1.00 98.00 100 VAL A N 1
ATOM 808 C CA . VAL A 1 100 ? -6.770 -2.539 9.176 1.00 98.00 100 VAL A CA 1
ATOM 809 C C . VAL A 1 100 ? -5.859 -1.324 9.045 1.00 98.00 100 VAL A C 1
ATOM 811 O O . VAL A 1 100 ? -5.739 -0.741 7.965 1.00 98.00 100 VAL A O 1
ATOM 814 N N . HIS A 1 101 ? -5.210 -0.947 10.147 1.00 98.25 101 HIS A N 1
ATOM 815 C CA . HIS A 1 101 ? -4.209 0.116 10.186 1.00 98.25 101 HIS A CA 1
ATOM 816 C C . HIS A 1 101 ? -2.824 -0.448 9.867 1.00 98.25 101 HIS A C 1
ATOM 818 O O . HIS A 1 101 ? -2.341 -1.359 10.534 1.00 98.25 101 HIS A O 1
ATOM 824 N N . ARG A 1 102 ? -2.160 0.134 8.872 1.00 98.06 102 ARG A N 1
ATOM 825 C CA . ARG A 1 102 ? -0.786 -0.180 8.489 1.00 98.06 102 ARG A CA 1
ATOM 826 C C . ARG A 1 102 ? 0.051 1.085 8.591 1.00 98.06 102 ARG A C 1
ATOM 828 O O . ARG A 1 102 ? -0.249 2.077 7.930 1.00 98.06 102 ARG A O 1
ATOM 835 N N . LYS A 1 103 ? 1.074 1.062 9.443 1.00 96.75 103 LYS A N 1
ATOM 836 C CA . LYS A 1 103 ? 2.058 2.140 9.599 1.00 96.75 103 LYS A CA 1
ATOM 837 C C . LYS A 1 103 ? 3.442 1.518 9.492 1.00 96.75 103 LYS A C 1
ATOM 839 O O . LYS A 1 103 ? 3.845 0.787 10.391 1.00 96.75 103 LYS A O 1
ATOM 844 N N . GLY A 1 104 ? 4.142 1.772 8.393 1.00 94.38 104 GLY A N 1
ATOM 845 C CA . GLY A 1 104 ? 5.379 1.065 8.073 1.00 94.38 104 GLY A CA 1
ATOM 846 C C . GLY A 1 104 ? 5.151 -0.425 7.796 1.00 94.38 104 GLY A C 1
ATOM 847 O O . GLY A 1 104 ? 6.003 -1.253 8.117 1.00 94.38 104 GLY A O 1
ATOM 848 N N . SER A 1 105 ? 4.009 -0.783 7.214 1.00 96.88 105 SER A N 1
ATOM 849 C CA . SER A 1 105 ? 3.707 -2.155 6.803 1.00 96.88 105 SER A CA 1
ATOM 850 C C . SER A 1 105 ? 2.885 -2.165 5.522 1.00 96.88 105 SER A C 1
ATOM 852 O O . SER A 1 105 ? 2.130 -1.238 5.239 1.00 96.88 105 SER A O 1
ATOM 854 N N . THR A 1 106 ? 3.039 -3.211 4.723 1.00 96.38 106 THR A N 1
ATOM 855 C CA . THR A 1 106 ? 2.475 -3.303 3.375 1.00 96.38 106 THR A CA 1
ATOM 856 C C . THR A 1 106 ? 1.426 -4.402 3.330 1.00 96.38 106 THR A C 1
ATOM 858 O O . THR A 1 106 ? 1.603 -5.453 3.942 1.00 96.38 106 THR A O 1
ATOM 861 N N . ARG A 1 107 ? 0.335 -4.188 2.590 1.00 97.62 107 ARG A N 1
ATOM 862 C CA . ARG A 1 107 ? -0.624 -5.260 2.287 1.00 97.62 107 ARG A CA 1
ATOM 863 C C . ARG A 1 107 ? 0.045 -6.323 1.413 1.00 97.62 107 ARG A C 1
ATOM 865 O O . ARG A 1 107 ? 0.801 -5.964 0.517 1.00 97.62 107 ARG A O 1
ATOM 872 N N . ALA A 1 108 ? -0.263 -7.594 1.628 1.00 97.94 108 ALA A N 1
ATOM 873 C CA . ALA A 1 108 ? 0.366 -8.739 0.978 1.00 97.94 108 ALA A CA 1
ATOM 874 C C . ALA A 1 108 ? -0.638 -9.891 0.803 1.00 97.94 108 ALA A C 1
ATOM 876 O O . ALA A 1 108 ? -0.478 -10.962 1.385 1.00 97.94 108 ALA A O 1
ATOM 877 N N . PHE A 1 109 ? -1.701 -9.662 0.027 1.00 97.94 109 PHE A N 1
ATOM 878 C CA . PHE A 1 109 ? -2.693 -10.703 -0.252 1.00 97.94 109 PHE A CA 1
ATOM 879 C C . PHE A 1 109 ? -2.072 -11.923 -0.938 1.00 97.94 109 PHE A C 1
ATOM 881 O O . PHE A 1 109 ? -1.269 -11.784 -1.863 1.00 97.94 109 PHE A O 1
ATOM 888 N N . GLY A 1 110 ? -2.459 -13.111 -0.477 1.00 97.62 110 GLY A N 1
ATOM 889 C CA . GLY A 1 110 ? -2.019 -14.380 -1.044 1.00 97.62 110 GLY A CA 1
ATOM 890 C C . GLY A 1 110 ? -2.703 -14.733 -2.369 1.00 97.62 110 GLY A C 1
ATOM 891 O O . GLY A 1 110 ? -3.641 -14.046 -2.786 1.00 97.62 110 GLY A O 1
ATOM 892 N N . PRO A 1 111 ? -2.254 -15.816 -3.026 1.00 97.81 111 PRO A N 1
ATOM 893 C CA . PRO A 1 111 ? -2.916 -16.378 -4.198 1.00 97.81 111 PRO A CA 1
ATOM 894 C C . PRO A 1 111 ? -4.423 -16.586 -3.998 1.00 97.81 111 PRO A C 1
ATOM 896 O O . PRO A 1 111 ? -4.879 -16.917 -2.906 1.00 97.81 111 PRO A O 1
ATOM 899 N N . GLY A 1 112 ? -5.193 -16.408 -5.067 1.00 96.12 112 GLY A N 1
ATOM 900 C CA . GLY A 1 112 ? -6.641 -16.602 -5.108 1.00 96.12 112 GLY A CA 1
ATOM 901 C C . GLY A 1 112 ? -7.469 -15.424 -4.593 1.00 96.12 112 GLY A C 1
ATOM 902 O O . GLY A 1 112 ? -8.673 -15.417 -4.806 1.00 96.12 112 GLY A O 1
ATOM 903 N N . HIS A 1 113 ? -6.859 -14.414 -3.966 1.00 95.12 113 HIS A N 1
ATOM 904 C CA . HIS A 1 113 ? -7.608 -13.299 -3.384 1.00 95.12 113 HIS A CA 1
ATOM 905 C C . HIS A 1 113 ? -8.290 -12.425 -4.457 1.00 95.12 113 HIS A C 1
ATOM 907 O O . HIS A 1 113 ? -7.643 -11.960 -5.399 1.00 95.12 113 HIS A O 1
ATOM 913 N N . ASP A 1 114 ? -9.585 -12.138 -4.290 1.00 93.38 114 ASP A N 1
ATOM 914 C CA . ASP A 1 114 ? -10.427 -11.501 -5.320 1.00 93.38 114 ASP A CA 1
ATOM 915 C C . ASP A 1 114 ? -9.997 -10.077 -5.694 1.00 93.38 114 ASP A C 1
ATOM 917 O O . ASP A 1 114 ? -10.084 -9.674 -6.853 1.00 93.38 114 ASP A O 1
ATOM 921 N N . GLU A 1 115 ? -9.472 -9.320 -4.727 1.00 93.31 115 GLU A N 1
ATOM 922 C CA . GLU A 1 115 ? -8.923 -7.977 -4.971 1.00 93.31 115 GLU A CA 1
ATOM 923 C C . GLU A 1 115 ? -7.632 -7.965 -5.812 1.00 93.31 115 GLU A C 1
ATOM 925 O O . GLU A 1 115 ? -7.146 -6.888 -6.168 1.00 93.31 115 GLU A O 1
ATOM 930 N N . LEU A 1 116 ? -7.036 -9.124 -6.114 1.00 96.62 116 LEU A N 1
ATOM 931 C CA . LEU A 1 116 ? -5.835 -9.172 -6.939 1.00 96.62 116 LEU A CA 1
ATOM 932 C C . LEU A 1 116 ? -6.157 -8.966 -8.423 1.00 96.62 116 LEU A C 1
ATOM 934 O O . LEU A 1 116 ? -7.093 -9.581 -8.955 1.00 96.62 116 LEU A O 1
ATOM 938 N N . PRO A 1 117 ? -5.329 -8.180 -9.142 1.00 96.31 117 PRO A N 1
ATOM 939 C CA . PRO A 1 117 ? -5.346 -8.180 -10.597 1.00 96.31 117 PRO A CA 1
ATOM 940 C C . PRO A 1 117 ? -5.160 -9.600 -11.137 1.00 96.31 117 PRO A C 1
ATOM 942 O O . PRO A 1 117 ? -4.353 -10.361 -10.607 1.00 96.31 117 PRO A O 1
ATOM 945 N N . ALA A 1 118 ? -5.846 -9.934 -12.234 1.00 97.00 118 ALA A N 1
ATOM 946 C CA . ALA A 1 118 ? -5.855 -11.291 -12.792 1.00 97.00 118 ALA A CA 1
ATOM 947 C C . ALA A 1 118 ? -4.444 -11.877 -12.989 1.00 97.00 118 ALA A C 1
ATOM 949 O O . ALA A 1 118 ? -4.193 -13.017 -12.615 1.00 97.00 118 ALA A O 1
ATOM 950 N N . ARG A 1 119 ? -3.496 -11.061 -13.470 1.00 97.06 119 ARG A N 1
ATOM 951 C CA . ARG A 1 119 ? -2.093 -11.454 -13.698 1.00 97.06 119 ARG A CA 1
ATOM 952 C C . ARG A 1 119 ? -1.314 -11.870 -12.442 1.00 97.06 119 ARG A C 1
ATOM 954 O O . ARG A 1 119 ? -0.223 -12.404 -12.577 1.00 97.06 119 ARG A O 1
ATOM 961 N N . TYR A 1 120 ? -1.828 -11.561 -11.253 1.00 98.00 120 TYR A N 1
ATOM 962 C CA . TYR A 1 120 ? -1.206 -11.864 -9.961 1.00 98.00 120 TYR A CA 1
ATOM 963 C C . TYR A 1 120 ? -2.064 -12.785 -9.099 1.00 98.00 120 TYR A C 1
ATOM 965 O O . TYR A 1 120 ? -1.686 -13.103 -7.975 1.00 98.00 120 TYR A O 1
ATOM 973 N N . ARG A 1 121 ? -3.224 -13.224 -9.601 1.00 97.12 121 ARG A N 1
ATOM 974 C CA . ARG A 1 121 ? -4.155 -14.036 -8.820 1.00 97.12 121 ARG A CA 1
ATOM 975 C C . ARG A 1 121 ? -3.555 -15.390 -8.453 1.00 97.12 121 ARG A C 1
ATOM 977 O O . ARG A 1 121 ? -3.774 -15.847 -7.345 1.00 97.12 121 ARG A O 1
ATOM 984 N N . GLU A 1 122 ? -2.761 -15.998 -9.328 1.00 97.56 122 GLU A N 1
ATOM 985 C CA . GLU A 1 122 ? -2.117 -17.293 -9.052 1.00 97.56 122 GLU A CA 1
ATOM 986 C C . GLU A 1 122 ? -0.852 -17.164 -8.193 1.00 97.56 122 GLU A C 1
ATOM 988 O O . GLU A 1 122 ? -0.544 -18.051 -7.405 1.00 97.56 122 GLU A O 1
ATOM 993 N N . THR A 1 123 ? -0.125 -16.051 -8.312 1.00 97.56 123 THR A N 1
ATOM 994 C CA . THR A 1 123 ? 1.163 -15.850 -7.627 1.00 97.56 123 THR A CA 1
ATOM 995 C C . THR A 1 123 ? 1.036 -15.177 -6.265 1.00 97.56 123 THR A C 1
ATOM 997 O O . THR A 1 123 ? 1.935 -15.302 -5.440 1.00 97.56 123 THR A O 1
ATOM 1000 N N . GLY A 1 124 ? -0.047 -14.433 -6.035 1.00 98.00 124 GLY A N 1
ATOM 1001 C CA . GLY A 1 124 ? -0.185 -13.515 -4.908 1.00 98.00 124 GLY A CA 1
ATOM 1002 C C . GLY A 1 124 ? 0.260 -12.090 -5.247 1.00 98.00 124 GLY A C 1
ATOM 1003 O O . GLY A 1 124 ? 0.841 -11.815 -6.301 1.00 98.00 124 GLY A O 1
ATOM 1004 N N . GLN A 1 125 ? -0.046 -11.159 -4.342 1.00 98.44 125 GLN A N 1
ATOM 1005 C CA . GLN A 1 125 ? 0.234 -9.736 -4.512 1.00 98.44 125 GLN A CA 1
ATOM 1006 C C . GLN A 1 125 ? 1.743 -9.474 -4.569 1.00 98.44 125 GLN A C 1
ATOM 1008 O O . GLN A 1 125 ? 2.432 -9.872 -3.631 1.00 98.44 125 GLN A O 1
ATOM 1013 N N . PRO A 1 126 ? 2.265 -8.724 -5.553 1.00 98.25 126 PRO A N 1
ATOM 1014 C CA . PRO A 1 126 ? 3.623 -8.210 -5.463 1.00 98.25 126 PRO A CA 1
ATOM 1015 C C . PRO A 1 126 ? 3.792 -7.307 -4.230 1.00 98.25 126 PRO A C 1
ATOM 1017 O O . PRO A 1 126 ? 2.941 -6.461 -3.927 1.00 98.25 126 PRO A O 1
ATOM 1020 N N . VAL A 1 127 ? 4.906 -7.483 -3.526 1.00 97.56 127 VAL A N 1
ATOM 1021 C CA . VAL A 1 127 ? 5.304 -6.699 -2.352 1.00 97.56 127 VAL A CA 1
ATOM 1022 C C . VAL A 1 127 ? 6.673 -6.098 -2.629 1.00 97.56 127 VAL A C 1
ATOM 1024 O O . VAL A 1 127 ? 7.644 -6.823 -2.828 1.00 97.56 127 VAL A O 1
ATOM 1027 N N . ILE A 1 128 ? 6.752 -4.770 -2.625 1.00 96.31 128 ILE A N 1
ATOM 1028 C CA . ILE A 1 128 ? 7.989 -4.030 -2.882 1.00 96.31 128 ILE A CA 1
ATOM 1029 C C . ILE A 1 128 ? 8.574 -3.606 -1.534 1.00 96.31 128 ILE A C 1
ATOM 1031 O O . ILE A 1 128 ? 7.949 -2.826 -0.815 1.00 96.31 128 ILE A 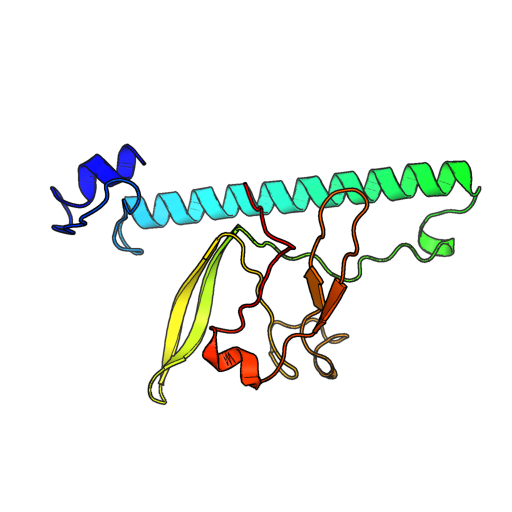O 1
ATOM 1035 N N . ILE A 1 129 ? 9.759 -4.115 -1.199 1.00 95.44 129 ILE A N 1
ATOM 1036 C CA . ILE A 1 129 ? 10.497 -3.760 0.018 1.00 95.44 129 ILE A CA 1
ATOM 1037 C C . ILE A 1 129 ? 11.668 -2.875 -0.370 1.00 95.44 129 ILE A C 1
ATOM 1039 O O . ILE A 1 129 ? 12.634 -3.334 -0.984 1.00 95.44 129 ILE A O 1
ATOM 1043 N N . GLY A 1 130 ? 11.563 -1.600 -0.003 1.00 92.25 130 GLY A N 1
ATOM 1044 C CA . GLY A 1 130 ? 12.631 -0.632 -0.214 1.00 92.25 130 GLY A CA 1
ATOM 1045 C C . GLY A 1 130 ? 13.754 -0.810 0.803 1.00 92.25 130 GLY A C 1
ATOM 1046 O O . GLY A 1 130 ? 13.503 -0.893 2.007 1.00 92.25 130 GLY A O 1
ATOM 1047 N N . GLY A 1 131 ? 14.994 -0.840 0.326 1.00 91.69 131 GLY A N 1
ATOM 1048 C CA . GLY A 1 131 ? 16.156 -0.616 1.183 1.00 91.69 131 GLY A CA 1
ATOM 1049 C C . GLY A 1 131 ? 16.323 0.864 1.555 1.00 91.69 131 GLY A C 1
ATOM 1050 O O . GLY A 1 131 ? 15.476 1.713 1.271 1.00 91.69 131 GLY A O 1
ATOM 1051 N N . SER A 1 132 ? 17.467 1.185 2.143 1.00 89.69 132 SER A N 1
ATOM 1052 C CA . SER A 1 132 ? 18.024 2.540 2.164 1.00 89.69 132 SER A CA 1
ATOM 1053 C C . SER A 1 132 ? 18.669 2.886 0.815 1.00 89.69 132 SER A C 1
ATOM 1055 O O . SER A 1 132 ? 18.914 1.999 -0.010 1.00 89.69 132 SER A O 1
ATOM 1057 N N . MET A 1 133 ? 18.986 4.169 0.599 1.00 89.12 133 MET A N 1
ATOM 1058 C CA . MET A 1 133 ? 19.798 4.592 -0.550 1.00 89.12 133 MET A CA 1
ATOM 1059 C C . MET A 1 133 ? 21.067 3.731 -0.639 1.00 89.12 133 MET A C 1
ATOM 1061 O O . MET A 1 133 ? 21.709 3.491 0.379 1.00 89.12 133 MET A O 1
ATOM 1065 N N . GLU A 1 134 ? 21.375 3.246 -1.846 1.00 90.25 134 GLU A N 1
ATOM 1066 C CA . GLU A 1 134 ? 22.550 2.406 -2.149 1.00 90.25 134 GLU A CA 1
ATOM 1067 C C . GLU A 1 134 ? 22.561 1.009 -1.496 1.00 90.25 134 GLU A C 1
ATOM 1069 O O . GLU A 1 134 ? 23.567 0.305 -1.538 1.00 90.25 134 GLU A O 1
ATOM 1074 N N . THR A 1 135 ? 21.430 0.555 -0.948 1.00 93.06 135 THR A N 1
ATOM 1075 C CA . THR A 1 135 ? 21.281 -0.812 -0.419 1.00 93.06 135 THR A CA 1
ATOM 1076 C C . THR A 1 135 ? 20.312 -1.652 -1.254 1.00 93.06 135 THR A C 1
ATOM 1078 O O . THR A 1 135 ? 19.599 -1.147 -2.125 1.00 93.06 135 THR A O 1
ATOM 1081 N N . GLY A 1 136 ? 20.278 -2.961 -0.992 1.00 93.38 136 GLY A N 1
ATOM 1082 C CA . GLY A 1 136 ? 19.389 -3.886 -1.690 1.00 93.38 136 GLY A CA 1
ATOM 1083 C C . GLY A 1 136 ? 17.905 -3.594 -1.445 1.00 93.38 136 GLY A C 1
ATOM 1084 O O . GLY A 1 136 ? 17.488 -3.309 -0.324 1.00 93.38 136 GLY A O 1
ATOM 1085 N N . SER A 1 137 ? 17.105 -3.721 -2.501 1.00 95.75 137 SER A N 1
ATOM 1086 C CA . SER A 1 137 ? 15.639 -3.755 -2.436 1.00 95.75 137 SER A CA 1
ATOM 1087 C C . SER A 1 137 ? 15.140 -5.127 -2.884 1.00 95.75 137 SER A C 1
ATOM 1089 O O . SER A 1 137 ? 15.818 -5.812 -3.649 1.00 95.75 137 SER A O 1
ATOM 1091 N N . TYR A 1 138 ? 13.958 -5.527 -2.419 1.00 96.25 138 TYR A N 1
ATOM 1092 C CA . TYR A 1 138 ? 13.409 -6.860 -2.673 1.00 96.25 138 TYR A CA 1
ATOM 1093 C C . TYR A 1 138 ? 12.005 -6.786 -3.266 1.00 96.25 138 TYR A C 1
ATOM 1095 O O . TYR A 1 138 ? 11.204 -5.915 -2.918 1.00 96.25 138 TYR A O 1
ATOM 1103 N N . LEU A 1 139 ? 11.701 -7.750 -4.133 1.00 97.12 139 LEU A N 1
ATOM 1104 C CA . LEU A 1 139 ? 10.356 -8.031 -4.612 1.00 97.12 139 LEU A CA 1
ATOM 1105 C C . LEU A 1 139 ? 9.921 -9.381 -4.042 1.00 97.12 139 LEU A C 1
ATOM 1107 O O . LEU A 1 139 ? 10.570 -10.393 -4.295 1.00 97.12 139 LEU A O 1
ATOM 1111 N N . LEU A 1 140 ? 8.836 -9.389 -3.272 1.00 97.19 140 LEU A N 1
ATOM 1112 C CA . LEU A 1 140 ? 8.230 -10.605 -2.728 1.00 97.19 140 LEU A CA 1
ATOM 1113 C C . LEU A 1 140 ? 6.808 -10.772 -3.257 1.00 97.19 140 LEU A C 1
ATOM 1115 O O . LEU A 1 140 ? 6.288 -9.918 -3.979 1.00 97.19 140 LEU A O 1
ATOM 1119 N N . VAL A 1 141 ? 6.171 -11.866 -2.852 1.00 97.88 141 VAL A N 1
ATOM 1120 C CA . VAL A 1 141 ? 4.759 -12.136 -3.110 1.00 97.88 141 VAL A CA 1
ATOM 1121 C C . VAL A 1 141 ? 4.025 -12.408 -1.802 1.00 97.88 141 VAL A C 1
ATOM 1123 O O . VAL A 1 141 ? 4.588 -12.992 -0.875 1.00 97.88 141 VAL A O 1
ATOM 1126 N N . GLY A 1 142 ? 2.776 -11.957 -1.713 1.00 98.00 142 GLY A N 1
ATOM 1127 C CA . GLY A 1 142 ? 1.886 -12.322 -0.616 1.00 98.00 142 GLY A CA 1
ATOM 1128 C C . GLY A 1 142 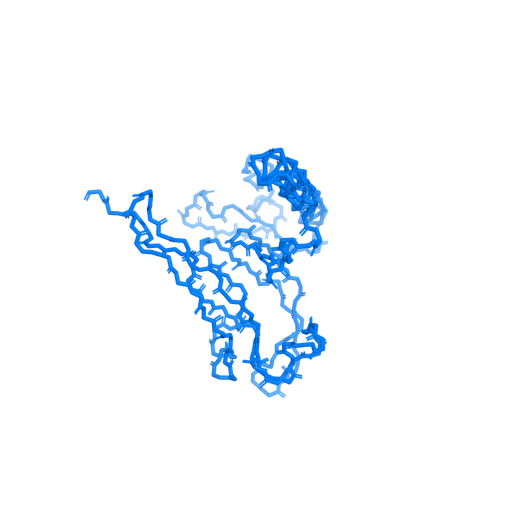? 1.593 -13.822 -0.612 1.00 98.00 142 GLY A C 1
ATOM 1129 O O . GLY A 1 142 ? 1.568 -14.463 -1.661 1.00 98.00 142 GLY A O 1
ATOM 1130 N N . THR A 1 143 ? 1.353 -14.382 0.570 1.00 97.50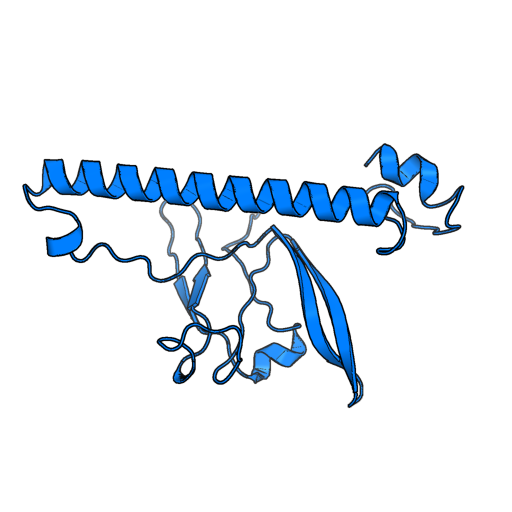 143 THR A N 1
ATOM 1131 C CA . THR A 1 143 ? 1.152 -15.823 0.777 1.00 97.50 143 THR A CA 1
ATOM 1132 C C . THR A 1 143 ? -0.200 -16.099 1.425 1.00 97.50 143 THR A C 1
ATOM 1134 O O . THR A 1 143 ? -0.813 -15.215 2.025 1.00 97.50 143 THR A O 1
ATOM 1137 N N . THR A 1 144 ? -0.678 -17.341 1.333 1.00 95.12 144 THR A N 1
ATOM 1138 C CA . THR A 1 144 ? -1.898 -17.786 2.030 1.00 95.12 144 THR A CA 1
ATOM 1139 C C . THR A 1 144 ? -1.750 -17.721 3.550 1.00 95.12 144 THR A C 1
ATOM 1141 O O . THR A 1 144 ? -2.690 -17.315 4.224 1.00 95.12 144 THR A O 1
ATOM 1144 N N . SER A 1 145 ? -0.555 -18.008 4.084 1.00 95.19 145 SER A N 1
ATOM 1145 C CA . SER A 1 145 ? -0.232 -17.826 5.510 1.00 95.19 145 SER A CA 1
ATOM 1146 C C . SER A 1 145 ? -0.309 -16.367 5.977 1.00 95.19 145 SER A C 1
ATOM 1148 O O . SER A 1 145 ? -0.359 -16.100 7.174 1.00 95.19 145 SER A O 1
ATOM 1150 N N . GLY A 1 146 ? -0.378 -15.407 5.047 1.00 94.69 146 GLY A N 1
ATOM 1151 C CA . GLY A 1 146 ? -0.555 -13.994 5.361 1.00 94.69 146 GLY A CA 1
ATOM 1152 C C . GLY A 1 146 ? -1.836 -13.691 6.144 1.00 94.69 146 GLY A C 1
ATOM 1153 O O . GLY A 1 146 ? -1.903 -12.644 6.780 1.00 94.69 146 GLY A O 1
ATOM 1154 N N . SER A 1 147 ? -2.833 -14.582 6.166 1.00 93.44 147 SER A N 1
ATOM 1155 C CA . SER A 1 147 ? -4.048 -14.395 6.972 1.00 93.44 147 SER A CA 1
ATOM 1156 C C . SER A 1 147 ? -3.759 -14.156 8.459 1.00 93.44 147 SER A C 1
ATOM 1158 O O . SER A 1 147 ? -4.481 -13.393 9.095 1.00 93.44 147 SER A O 1
ATOM 1160 N N . GLU A 1 148 ? -2.679 -14.732 8.999 1.00 93.81 148 GLU A N 1
ATOM 1161 C CA . GLU A 1 148 ? -2.256 -14.561 10.400 1.00 93.81 148 GLU A CA 1
ATOM 1162 C C . GLU A 1 148 ? -1.890 -13.107 10.748 1.00 93.81 148 GLU A C 1
ATOM 1164 O O . GLU A 1 148 ? -1.964 -12.699 11.905 1.00 93.81 148 GLU A O 1
ATOM 1169 N N . SER A 1 149 ? -1.524 -12.303 9.746 1.00 96.56 149 SER A N 1
ATOM 1170 C CA . SER A 1 149 ? -1.125 -10.901 9.894 1.00 96.56 149 SER A CA 1
ATOM 1171 C C . SER A 1 149 ? -2.098 -9.929 9.219 1.00 96.56 149 SER A C 1
ATOM 1173 O O . SER A 1 149 ? -1.716 -8.807 8.865 1.00 96.56 149 SER A O 1
ATOM 1175 N N . PHE A 1 150 ? -3.351 -10.341 8.990 1.00 97.12 150 PHE A N 1
ATOM 1176 C CA . PHE A 1 150 ? -4.315 -9.585 8.174 1.00 97.12 150 PHE A CA 1
ATOM 1177 C C . PHE A 1 150 ? -3.743 -9.253 6.788 1.00 97.12 150 PHE A C 1
ATOM 1179 O O . PHE A 1 150 ? -3.846 -8.123 6.297 1.00 97.12 150 PHE A O 1
ATOM 1186 N N . PHE A 1 151 ? -3.055 -10.229 6.194 1.00 97.56 151 PHE A N 1
ATOM 1187 C CA . PHE A 1 151 ? -2.303 -10.117 4.949 1.00 97.56 151 PHE A CA 1
ATOM 1188 C C . PHE A 1 151 ? -1.391 -8.891 4.942 1.00 97.56 151 PHE A C 1
ATOM 1190 O O . PHE A 1 151 ? -1.461 -8.048 4.046 1.00 97.56 151 PHE A O 1
ATOM 1197 N N . SER A 1 152 ? -0.559 -8.764 5.974 1.00 98.06 152 SER A N 1
ATOM 1198 C CA . SER A 1 152 ? 0.393 -7.663 6.123 1.00 98.06 152 SER A CA 1
ATOM 1199 C C . SER A 1 152 ? 1.826 -8.176 6.202 1.00 98.06 152 SER A C 1
ATOM 1201 O O . SER A 1 152 ? 2.099 -9.238 6.756 1.00 98.06 152 SER A O 1
ATOM 1203 N N . THR A 1 153 ? 2.760 -7.396 5.674 1.00 97.38 153 THR A N 1
ATOM 1204 C CA . THR A 1 153 ? 4.199 -7.673 5.741 1.00 97.38 153 THR A CA 1
ATOM 1205 C C . THR A 1 153 ? 4.993 -6.379 5.930 1.00 97.38 153 THR A C 1
ATOM 1207 O O . THR A 1 153 ? 4.414 -5.295 6.050 1.00 97.38 153 THR A O 1
ATOM 1210 N N . ALA A 1 154 ? 6.320 -6.477 5.989 1.00 96.06 154 ALA A N 1
ATOM 1211 C CA . ALA A 1 154 ? 7.217 -5.332 6.087 1.00 96.06 154 ALA A CA 1
ATOM 1212 C C . ALA A 1 154 ? 7.057 -4.353 4.900 1.00 96.06 154 ALA A C 1
ATOM 1214 O O . ALA A 1 154 ? 6.380 -4.629 3.907 1.00 96.06 154 ALA A O 1
ATOM 1215 N N . HIS A 1 155 ? 7.677 -3.177 5.001 1.00 94.38 155 HIS A N 1
ATOM 1216 C CA . HIS A 1 155 ? 7.731 -2.195 3.906 1.00 94.38 155 HIS A CA 1
ATOM 1217 C C . HIS A 1 155 ? 9.159 -1.825 3.483 1.00 94.38 155 HIS A C 1
ATOM 1219 O O . HIS A 1 155 ? 9.364 -1.356 2.366 1.00 94.38 155 HIS A O 1
ATOM 1225 N N . GLY A 1 156 ? 10.143 -2.023 4.363 1.00 91.56 156 GLY A N 1
ATOM 1226 C CA . GLY A 1 156 ? 11.520 -1.627 4.111 1.00 91.56 156 GLY A CA 1
ATOM 1227 C C . GLY A 1 156 ? 12.489 -2.094 5.190 1.00 91.56 156 GLY A C 1
ATOM 1228 O O . GLY A 1 156 ? 12.091 -2.786 6.128 1.00 91.56 156 GLY A O 1
ATOM 1229 N N . SER A 1 157 ? 13.749 -1.680 5.064 1.00 85.19 157 SER A N 1
ATOM 1230 C CA . SER A 1 157 ? 14.865 -2.055 5.950 1.00 85.19 157 SER A CA 1
ATOM 1231 C C . SER A 1 157 ? 14.785 -1.492 7.375 1.00 85.19 157 SER A C 1
ATOM 1233 O O . SER A 1 157 ? 15.595 -1.854 8.225 1.00 85.19 157 SER A O 1
ATOM 1235 N N . GLY A 1 158 ? 13.828 -0.604 7.652 1.00 81.88 158 GLY A N 1
ATOM 1236 C CA . GLY A 1 158 ? 13.746 0.112 8.923 1.00 81.88 158 GLY A CA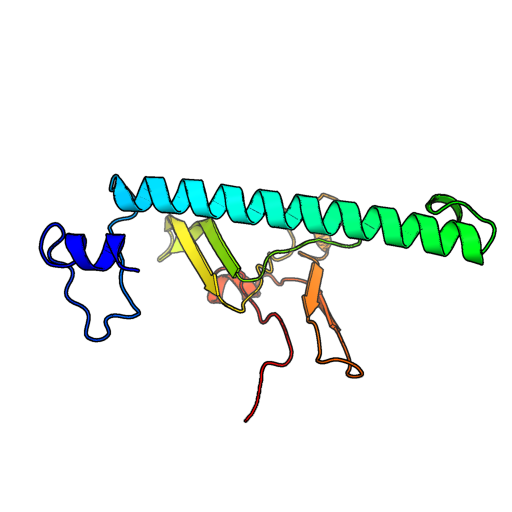 1
ATOM 1237 C C . GLY A 1 158 ? 14.866 1.143 9.089 1.00 81.88 158 GLY A C 1
ATOM 1238 O O . GLY A 1 158 ? 15.613 1.446 8.158 1.00 81.88 158 GLY A O 1
ATOM 1239 N N . ARG A 1 159 ? 14.949 1.727 10.286 1.00 79.94 159 ARG A N 1
ATOM 1240 C CA . ARG A 1 159 ? 16.019 2.647 10.684 1.00 79.94 159 ARG A CA 1
ATOM 1241 C C . ARG A 1 159 ? 16.588 2.168 12.011 1.00 79.94 159 ARG A C 1
ATOM 1243 O O . ARG A 1 159 ? 15.823 1.940 12.944 1.00 79.94 159 ARG A O 1
ATOM 1250 N N . THR A 1 160 ? 17.904 2.050 12.087 1.00 79.31 160 THR A N 1
ATOM 1251 C CA . THR A 1 160 ? 18.644 1.930 13.346 1.00 79.31 160 THR A CA 1
ATOM 1252 C C . THR A 1 160 ? 19.273 3.287 13.651 1.00 79.31 160 THR A C 1
ATOM 1254 O O . THR A 1 160 ? 19.709 3.969 12.721 1.00 79.31 160 THR A O 1
ATOM 1257 N N . MET A 1 161 ? 19.262 3.694 14.922 1.00 45.75 161 MET A N 1
ATOM 1258 C CA . MET A 1 161 ? 20.060 4.828 15.407 1.00 45.75 161 MET A CA 1
ATOM 1259 C C . MET A 1 161 ? 21.417 4.334 15.884 1.00 45.75 161 MET A C 1
ATOM 1261 O O . MET A 1 161 ? 21.440 3.226 16.466 1.00 45.75 161 MET A O 1
#

Sequence (161 aa):
LQKFLKVMEPKYEIKILDRELACAPFDSPEGRDYFAAMKCGLNMSFANRQVILHQIREVFSEIFGRNAADLEMRVVYDVSHNTAKLERHMIDGQEKTLLVHRKGSTRAFGPGHDELPARYRETGQPVIIGGSMETGSYLLVGTTSGSESFFSTAHGSGRTM